Protein AF-A0A2P2LTP4-F1 (afdb_monomer)

Foldseek 3Di:
DAADLVPCLPRVLVVQVVLVVVAVEDWAKFKDAQCPDVVRMGIDIDGHHPDPHDDQLADPDWCCNDDPSVVVVVVDDQDGRVSSNCRRVDDPVSCVSRVSNVPDDDPDDPPDDD

pLDDT: mean 86.21, std 16.78, range [35.03, 98.06]

Organism: Rhizophora mucronata (NCBI:txid61149)

Nearest PDB structures (foldseek):
  1xj5-assembly1_D  TM=9.718E-01  e=8.231E-10  Arabidopsis thaliana
  1xj5-assembly1_C  TM=9.320E-01  e=4.901E-10  Arabidopsis thaliana
  6o65-assembly4_H  TM=9.288E-01  e=7.714E-10  Arabidopsis thaliana
  6o65-assembly2_C  TM=9.404E-01  e=1.911E-09  Arabidopsis thaliana
  6o64-assembly1_B  TM=8.920E-01  e=1.475E-09  Arabidopsis thaliana

Sequence (114 aa):
MAESMWLHTHLIQDMISVCREIFKGSVHYAWASVPTYPSGVIGFLLCSKEGSPVDFLNPVNPIEKLDGGAKHKRELRFYNSEIHSAAFALPTFLKREVAALRESSPPGNEICVS

Structure (mmCIF, N/CA/C/O backbone):
data_AF-A0A2P2LTP4-F1
#
_entry.id   AF-A0A2P2LTP4-F1
#
loop_
_atom_site.group_PDB
_atom_site.id
_atom_site.type_symbol
_atom_site.label_atom_id
_atom_site.label_alt_id
_atom_site.label_comp_id
_atom_site.label_asym_id
_atom_site.label_entity_id
_atom_site.label_seq_id
_atom_site.pdbx_PDB_ins_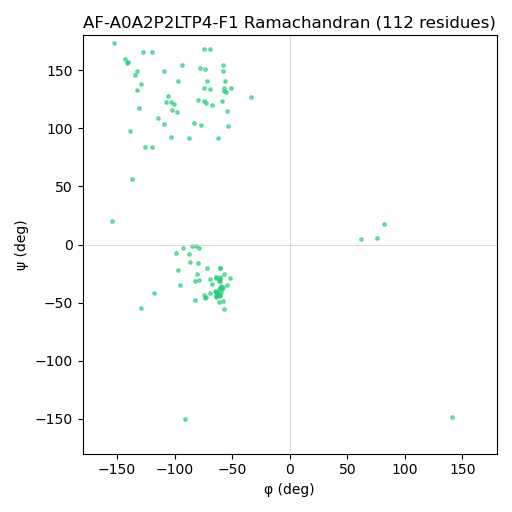code
_atom_site.Cartn_x
_atom_site.Cartn_y
_atom_site.Cartn_z
_atom_site.occupancy
_atom_site.B_iso_or_equiv
_atom_site.auth_seq_id
_atom_site.auth_comp_id
_atom_site.auth_asym_id
_atom_site.auth_atom_id
_atom_site.pdbx_PDB_model_num
ATOM 1 N N . MET A 1 1 ? -1.674 -9.543 1.601 1.00 66.12 1 MET A N 1
ATOM 2 C CA . MET A 1 1 ? -0.804 -9.338 0.422 1.00 66.12 1 MET A CA 1
ATOM 3 C C . MET A 1 1 ? -1.711 -8.996 -0.742 1.00 66.12 1 MET A C 1
ATOM 5 O O . MET A 1 1 ? -2.783 -9.584 -0.800 1.00 66.12 1 MET A O 1
ATOM 9 N N . ALA A 1 2 ? -1.347 -8.019 -1.567 1.00 85.94 2 ALA A N 1
ATOM 10 C CA . ALA A 1 2 ? -2.102 -7.628 -2.754 1.00 85.94 2 ALA A CA 1
ATOM 11 C C . ALA A 1 2 ? -1.183 -7.617 -3.982 1.00 85.94 2 ALA A C 1
ATOM 13 O O . ALA A 1 2 ? 0.041 -7.675 -3.854 1.00 85.94 2 ALA A O 1
ATOM 14 N N . GLU A 1 3 ? -1.787 -7.564 -5.162 1.00 92.50 3 GLU A N 1
ATOM 15 C CA . GLU A 1 3 ? -1.069 -7.642 -6.431 1.00 92.50 3 GLU A CA 1
ATOM 16 C C . GLU A 1 3 ? -0.315 -6.355 -6.778 1.00 92.50 3 GLU A C 1
ATOM 18 O O . GLU A 1 3 ? -0.502 -5.305 -6.163 1.00 92.50 3 GLU A O 1
ATOM 23 N N . SER A 1 4 ? 0.548 -6.432 -7.793 1.00 93.69 4 SER A N 1
ATOM 24 C CA . SER A 1 4 ? 1.197 -5.246 -8.347 1.00 93.69 4 SER A CA 1
ATOM 25 C C . SER A 1 4 ? 0.207 -4.352 -9.095 1.00 93.69 4 SER A C 1
ATOM 27 O O . SER A 1 4 ? -0.527 -4.796 -9.985 1.00 93.69 4 SER A O 1
ATOM 29 N N . MET A 1 5 ? 0.293 -3.051 -8.814 1.00 94.81 5 MET A N 1
ATOM 30 C CA . MET A 1 5 ? -0.459 -2.004 -9.508 1.00 94.81 5 MET A CA 1
ATOM 31 C C . MET A 1 5 ? -0.182 -1.915 -11.015 1.00 94.81 5 MET A C 1
ATOM 33 O O . MET A 1 5 ? -0.991 -1.340 -11.733 1.00 94.81 5 MET A O 1
ATOM 37 N N . TRP A 1 6 ? 0.943 -2.452 -11.497 1.00 95.12 6 TRP A N 1
ATOM 38 C CA . TRP A 1 6 ? 1.311 -2.412 -12.918 1.00 95.12 6 TRP A CA 1
ATOM 39 C C . TRP A 1 6 ? 0.726 -3.562 -13.737 1.00 95.12 6 TRP A C 1
ATOM 41 O O . TRP A 1 6 ? 0.770 -3.508 -14.963 1.00 95.12 6 TRP A O 1
ATOM 51 N N . LEU A 1 7 ? 0.227 -4.613 -13.082 1.00 92.81 7 LEU A N 1
ATOM 52 C CA . LEU A 1 7 ? -0.153 -5.860 -13.751 1.00 92.81 7 LEU A CA 1
ATOM 53 C C . LEU A 1 7 ? -1.645 -6.171 -13.612 1.00 92.81 7 LEU A C 1
ATOM 55 O O . LEU A 1 7 ? -2.276 -6.597 -14.579 1.00 92.81 7 LEU A O 1
ATOM 59 N N . HIS A 1 8 ? -2.224 -5.962 -12.425 1.00 89.94 8 HIS A N 1
ATOM 60 C CA . HIS A 1 8 ? -3.537 -6.523 -12.089 1.00 89.94 8 HIS A CA 1
ATOM 61 C C . HIS A 1 8 ? -4.455 -5.527 -11.358 1.00 89.94 8 HIS A C 1
ATOM 63 O O . HIS A 1 8 ? -4.955 -5.803 -10.269 1.00 89.94 8 HIS A O 1
ATOM 69 N N . THR A 1 9 ? -4.718 -4.361 -11.960 1.00 92.88 9 THR A N 1
ATOM 70 C CA . THR A 1 9 ? -5.573 -3.313 -11.358 1.00 92.88 9 THR A CA 1
ATOM 71 C C . THR A 1 9 ? -7.006 -3.776 -11.068 1.00 92.88 9 THR A C 1
ATOM 73 O O . THR A 1 9 ? -7.560 -3.414 -10.033 1.00 92.88 9 THR A O 1
ATOM 76 N N . HIS A 1 10 ? -7.584 -4.635 -11.914 1.00 92.62 10 HIS A N 1
ATOM 77 C CA . HIS A 1 10 ? -8.909 -5.231 -11.688 1.00 92.62 10 HIS A CA 1
ATOM 78 C C . HIS A 1 10 ? -8.949 -6.126 -10.437 1.00 92.62 10 HIS A C 1
ATOM 80 O O . HIS A 1 10 ? -9.855 -5.986 -9.623 1.00 92.62 10 HIS A O 1
ATOM 86 N N . LEU A 1 11 ? -7.927 -6.964 -10.213 1.00 93.69 11 LEU A N 1
ATOM 87 C CA . LEU A 1 11 ? -7.847 -7.781 -8.996 1.00 93.69 11 LEU A CA 1
ATOM 88 C C . LEU A 1 11 ? -7.720 -6.902 -7.750 1.00 93.69 11 LEU A C 1
ATOM 90 O O . LEU A 1 11 ? -8.375 -7.157 -6.745 1.00 93.69 11 LEU A O 1
ATOM 94 N N . ILE A 1 12 ? -6.921 -5.832 -7.817 1.00 94.06 12 ILE A N 1
ATOM 95 C CA . ILE A 1 12 ? -6.794 -4.872 -6.711 1.00 94.06 12 ILE A CA 1
ATOM 96 C C . ILE A 1 12 ? -8.153 -4.224 -6.396 1.00 94.06 12 ILE A C 1
ATOM 98 O O . ILE A 1 12 ? -8.518 -4.122 -5.225 1.00 94.06 12 ILE A O 1
ATOM 102 N N . GLN A 1 13 ? -8.919 -3.824 -7.415 1.00 94.19 13 GLN A N 1
ATOM 103 C CA . GLN A 1 13 ? -10.270 -3.278 -7.255 1.00 94.19 13 GLN A CA 1
ATOM 104 C C . GLN A 1 13 ? -11.206 -4.261 -6.540 1.00 94.19 13 GLN A C 1
ATOM 106 O O . GLN A 1 13 ? -11.874 -3.873 -5.574 1.00 94.19 13 GLN A O 1
ATOM 111 N N . ASP A 1 14 ? -11.234 -5.518 -6.977 1.00 94.31 14 ASP A N 1
ATOM 112 C CA . ASP A 1 14 ? -12.092 -6.550 -6.389 1.00 94.31 14 ASP A CA 1
ATOM 113 C C . ASP A 1 14 ? -11.698 -6.826 -4.935 1.00 94.31 14 ASP A C 1
ATOM 115 O O . ASP A 1 14 ? -12.545 -6.819 -4.041 1.00 94.31 14 ASP A O 1
ATOM 119 N N . MET A 1 15 ? -10.396 -6.966 -4.664 1.00 94.62 15 MET A N 1
ATOM 120 C CA . MET A 1 15 ? -9.890 -7.196 -3.311 1.00 94.62 15 MET A CA 1
ATOM 121 C C . MET A 1 15 ? -10.232 -6.044 -2.361 1.00 94.62 15 MET A C 1
ATOM 123 O O . MET A 1 15 ? -10.671 -6.296 -1.241 1.00 94.62 15 MET A O 1
ATOM 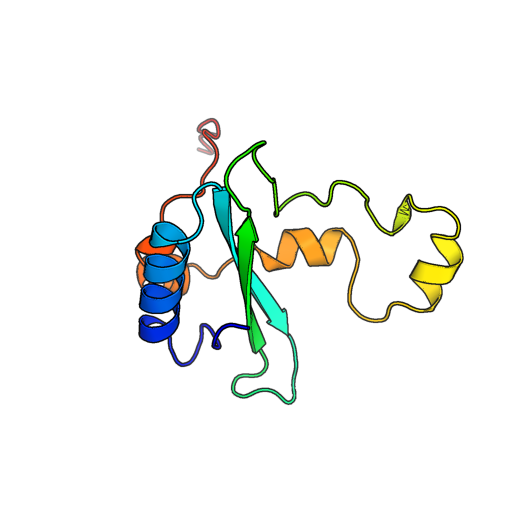127 N N . ILE A 1 16 ? -10.067 -4.782 -2.783 1.00 94.31 16 ILE A N 1
ATOM 128 C CA . ILE A 1 16 ? -10.440 -3.630 -1.945 1.00 94.31 16 ILE A CA 1
ATOM 129 C C . ILE A 1 16 ? -11.945 -3.633 -1.671 1.00 94.31 16 ILE A C 1
ATOM 131 O O . ILE A 1 16 ? -12.355 -3.361 -0.543 1.00 94.31 16 ILE A O 1
ATOM 135 N N . SER A 1 17 ? -12.759 -3.941 -2.683 1.00 94.06 17 SER A N 1
ATOM 136 C CA . SER A 1 17 ? -14.220 -3.965 -2.556 1.00 94.06 17 SER A CA 1
ATOM 137 C C . SER A 1 17 ? -14.657 -5.008 -1.522 1.00 94.06 17 SER A C 1
ATOM 139 O O . SER A 1 17 ? -15.340 -4.664 -0.559 1.00 94.06 17 SER A O 1
ATOM 141 N N . VAL A 1 18 ? -14.137 -6.236 -1.624 1.00 94.88 18 VAL A N 1
ATOM 142 C CA . VAL A 1 18 ? -14.378 -7.307 -0.641 1.00 94.88 18 VAL A CA 1
ATOM 143 C C . VAL A 1 18 ? -13.879 -6.914 0.753 1.00 94.88 18 VAL A C 1
ATOM 145 O O . VAL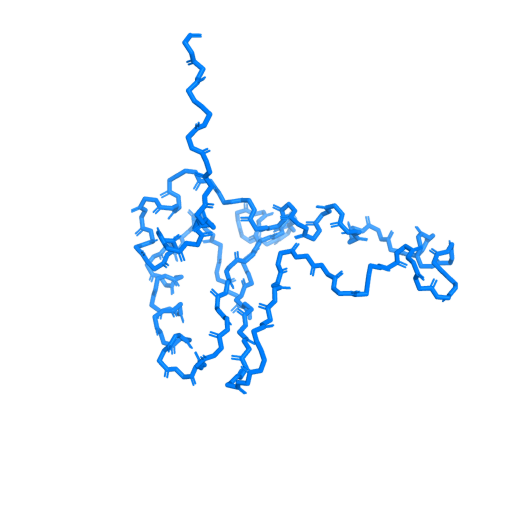 A 1 18 ? -14.573 -7.109 1.752 1.00 94.88 18 VAL A O 1
ATOM 148 N N . CYS A 1 19 ? -12.691 -6.312 0.857 1.00 94.69 19 CYS A N 1
ATOM 149 C CA . CYS A 1 19 ? -12.169 -5.851 2.141 1.00 94.69 19 CYS A CA 1
ATOM 150 C C . CYS A 1 19 ? -13.069 -4.790 2.788 1.00 94.69 19 CYS A C 1
ATOM 152 O O . CYS A 1 19 ? -13.254 -4.838 3.998 1.00 94.69 19 CYS A O 1
ATOM 154 N N . ARG A 1 20 ? -13.663 -3.872 2.021 1.00 93.44 20 ARG A N 1
ATOM 155 C CA . ARG A 1 20 ? -14.608 -2.868 2.548 1.00 93.44 20 ARG A CA 1
ATOM 156 C C . ARG A 1 20 ? -15.935 -3.466 3.000 1.00 93.44 20 ARG A C 1
ATOM 158 O O . ARG A 1 20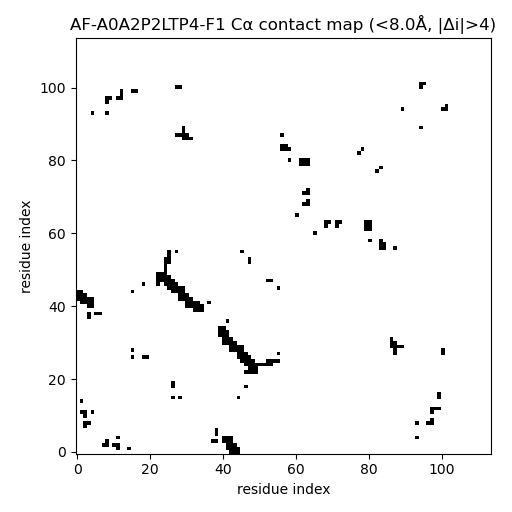 ? -16.566 -2.949 3.920 1.00 93.44 20 ARG A O 1
ATOM 165 N N . GLU A 1 21 ? -16.362 -4.563 2.386 1.00 94.62 21 GLU A N 1
ATOM 166 C CA . GLU A 1 21 ? -17.546 -5.289 2.840 1.00 94.62 21 GLU A CA 1
ATOM 167 C C . GLU A 1 21 ? -17.299 -5.973 4.188 1.00 94.62 21 GLU A C 1
ATOM 169 O O . GLU A 1 21 ? -18.155 -5.908 5.073 1.00 94.62 21 GLU A O 1
ATOM 174 N N . ILE A 1 22 ? -16.122 -6.574 4.376 1.00 95.69 22 ILE A N 1
ATOM 175 C CA . ILE A 1 22 ? -15.776 -7.346 5.578 1.00 95.69 22 ILE A CA 1
ATOM 176 C C . ILE A 1 22 ? -15.319 -6.441 6.730 1.00 95.69 22 ILE A C 1
ATOM 178 O O . ILE A 1 22 ? -15.764 -6.593 7.869 1.00 95.69 22 ILE A O 1
ATOM 182 N N . PHE A 1 23 ? -14.413 -5.506 6.455 1.00 94.62 23 PHE A N 1
ATOM 183 C CA . PHE A 1 23 ? -13.782 -4.650 7.452 1.00 94.62 23 PHE A CA 1
ATOM 184 C C . PHE A 1 23 ? -14.487 -3.299 7.505 1.00 94.62 23 PHE A C 1
ATOM 186 O O . PHE A 1 23 ? -14.431 -2.516 6.563 1.00 94.62 23 PHE A O 1
ATOM 193 N N . LYS A 1 24 ? -15.138 -3.021 8.638 1.00 92.94 24 LYS A N 1
ATOM 194 C CA . LYS A 1 24 ? -15.892 -1.776 8.859 1.00 92.94 24 LYS A CA 1
ATOM 195 C C . LYS A 1 24 ? -15.038 -0.604 9.349 1.00 92.94 24 LYS A C 1
ATOM 197 O O . LYS A 1 24 ? -15.567 0.475 9.582 1.00 92.94 24 LYS A O 1
ATOM 202 N N . GLY A 1 25 ? -13.739 -0.823 9.544 1.00 93.50 25 GLY A N 1
ATOM 203 C CA . GLY A 1 25 ? -12.780 0.231 9.848 1.00 93.50 25 GLY A CA 1
ATOM 204 C C . GLY A 1 25 ? -12.139 0.823 8.588 1.00 93.50 25 GLY A C 1
ATOM 205 O O . GLY A 1 25 ? -12.729 0.844 7.510 1.00 93.50 25 GLY A O 1
ATOM 206 N N . SER A 1 26 ? -10.901 1.296 8.717 1.00 93.56 26 SER A N 1
ATOM 207 C CA . SER A 1 26 ? -10.124 1.857 7.610 1.00 93.56 26 SER A CA 1
ATOM 208 C C . SER A 1 26 ? -9.669 0.762 6.646 1.00 93.56 26 SER A C 1
ATOM 210 O O . SER A 1 26 ? -9.215 -0.293 7.087 1.00 93.56 26 SER A O 1
ATOM 212 N N . VAL A 1 27 ? -9.699 1.034 5.338 1.00 94.81 27 VAL A N 1
ATOM 213 C CA . VAL A 1 27 ? -9.144 0.157 4.291 1.00 94.81 27 VAL A CA 1
ATOM 214 C C . VAL A 1 27 ? -8.261 0.984 3.362 1.00 94.81 27 VAL A C 1
ATOM 216 O O . VAL A 1 27 ? -8.752 1.903 2.710 1.00 94.81 27 VAL A O 1
ATOM 219 N N . HIS A 1 28 ? -6.970 0.663 3.302 1.00 95.31 28 HIS A N 1
ATOM 220 C CA . HIS A 1 28 ? -5.980 1.372 2.490 1.00 95.31 28 HIS A CA 1
ATOM 221 C C . HIS A 1 28 ? -5.114 0.405 1.688 1.00 95.31 28 HIS A C 1
ATOM 223 O O . HIS A 1 28 ? -4.828 -0.711 2.124 1.00 95.31 28 HIS A O 1
ATOM 229 N N . TYR A 1 29 ? -4.663 0.866 0.525 1.00 96.88 29 TYR A N 1
ATOM 230 C CA . TYR A 1 29 ? -3.671 0.178 -0.287 1.00 96.88 29 TYR A CA 1
ATOM 231 C C . TYR A 1 29 ? -2.328 0.907 -0.174 1.00 96.88 29 TYR A C 1
ATOM 233 O O . TYR A 1 29 ? -2.257 2.114 -0.405 1.00 96.88 29 TYR A O 1
ATOM 241 N N . ALA A 1 30 ? -1.280 0.164 0.163 1.00 97.69 30 ALA A N 1
ATOM 242 C CA . ALA A 1 30 ? 0.105 0.619 0.167 1.00 97.69 30 ALA A CA 1
ATOM 243 C C . ALA A 1 30 ? 0.934 -0.224 -0.805 1.00 97.69 30 ALA A C 1
ATOM 245 O O . ALA A 1 30 ? 0.506 -1.299 -1.223 1.00 97.69 30 ALA A O 1
ATOM 246 N N . TRP A 1 31 ? 2.136 0.221 -1.148 1.00 97.69 31 TRP A N 1
ATOM 247 C CA . TRP A 1 31 ? 3.040 -0.540 -2.006 1.00 97.69 31 TRP A CA 1
ATOM 248 C C . TRP A 1 31 ? 4.500 -0.383 -1.591 1.00 97.69 31 TRP A C 1
ATOM 250 O O . TRP A 1 31 ? 4.870 0.568 -0.908 1.00 97.69 31 TRP A O 1
ATOM 260 N N . ALA A 1 32 ? 5.341 -1.321 -2.018 1.00 97.56 32 ALA A N 1
ATOM 261 C CA . ALA A 1 32 ? 6.787 -1.226 -1.851 1.00 97.56 32 ALA A CA 1
ATOM 262 C C . ALA A 1 32 ? 7.532 -1.747 -3.081 1.00 97.56 32 ALA A C 1
ATOM 264 O O . ALA A 1 32 ? 7.023 -2.584 -3.831 1.00 97.56 32 ALA A O 1
ATOM 265 N N . SER A 1 33 ? 8.763 -1.265 -3.253 1.00 97.38 33 SER A N 1
ATOM 266 C CA . SER A 1 33 ? 9.704 -1.769 -4.253 1.00 97.38 33 SER A CA 1
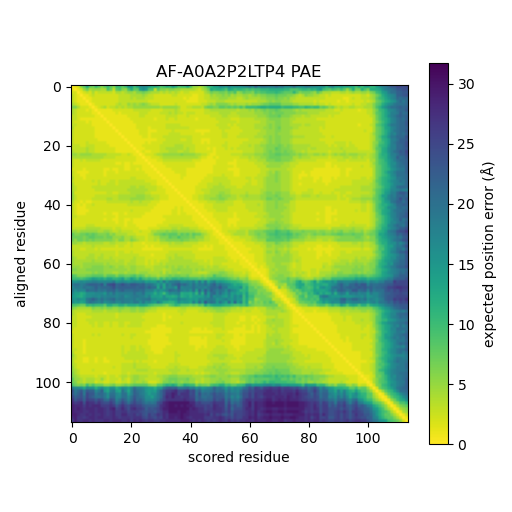ATOM 267 C C . SER A 1 33 ? 10.372 -3.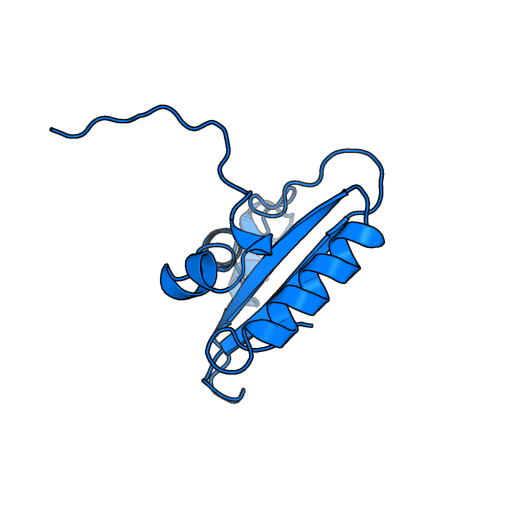048 -3.756 1.00 97.38 33 SER A C 1
ATOM 269 O O . SER A 1 33 ? 10.986 -3.067 -2.689 1.00 97.38 33 SER A O 1
ATOM 271 N N . VAL A 1 34 ? 10.256 -4.115 -4.541 1.00 96.88 34 VAL A N 1
ATOM 272 C CA . VAL A 1 34 ? 10.929 -5.395 -4.317 1.00 96.88 34 VAL A CA 1
ATOM 273 C C . VAL A 1 34 ? 11.403 -5.880 -5.689 1.00 96.88 34 VAL A C 1
ATOM 275 O O . VAL A 1 34 ? 10.605 -6.451 -6.432 1.00 96.88 34 VAL A O 1
ATOM 278 N N . PRO A 1 35 ? 12.681 -5.663 -6.059 1.00 97.00 35 PRO A N 1
ATOM 279 C CA . PRO A 1 35 ? 13.156 -5.879 -7.431 1.00 97.00 35 PRO A CA 1
ATOM 280 C C . PRO A 1 35 ? 12.939 -7.289 -7.992 1.00 97.00 35 PRO A C 1
ATOM 282 O O . PRO A 1 35 ? 12.861 -7.463 -9.203 1.00 97.00 35 PRO A O 1
ATOM 285 N N . THR A 1 36 ? 12.852 -8.301 -7.128 1.00 96.88 36 THR A N 1
ATOM 286 C CA . THR A 1 36 ? 12.652 -9.700 -7.526 1.00 96.88 36 THR A CA 1
ATOM 287 C C . THR A 1 36 ? 11.182 -10.098 -7.678 1.00 96.88 36 THR A C 1
ATOM 289 O O . THR A 1 36 ? 10.912 -11.197 -8.156 1.00 96.88 36 THR A O 1
ATOM 292 N N . TYR A 1 37 ? 10.228 -9.244 -7.289 1.00 95.00 37 TYR A N 1
ATOM 293 C CA . TYR A 1 37 ? 8.811 -9.471 -7.575 1.00 95.00 37 TYR A CA 1
ATOM 294 C C . TYR A 1 37 ? 8.491 -9.114 -9.033 1.00 95.00 37 TYR A C 1
ATOM 296 O O . TYR A 1 37 ? 9.137 -8.228 -9.604 1.00 95.00 37 TYR A O 1
ATOM 304 N N . PRO A 1 38 ? 7.478 -9.746 -9.656 1.00 93.62 38 PRO A N 1
ATOM 305 C CA . PRO A 1 38 ? 6.991 -9.328 -10.967 1.00 93.62 38 PRO A CA 1
ATOM 306 C C . PRO A 1 38 ? 6.701 -7.822 -10.986 1.00 93.62 38 PRO A C 1
ATOM 308 O O . PRO A 1 38 ? 6.112 -7.298 -10.046 1.00 93.62 38 PRO A O 1
ATOM 311 N N . SER A 1 39 ? 7.128 -7.115 -12.039 1.00 95.62 39 SER A N 1
ATOM 312 C CA . SER A 1 39 ? 7.100 -5.638 -12.171 1.00 95.62 39 SER A CA 1
ATOM 313 C C . SER A 1 39 ? 7.933 -4.829 -11.156 1.00 95.62 39 SER A C 1
ATOM 315 O O . SER A 1 39 ? 7.894 -3.601 -11.180 1.00 95.62 39 SER A O 1
ATOM 317 N N . GLY A 1 40 ? 8.704 -5.483 -10.282 1.00 96.50 40 GLY A N 1
ATOM 318 C CA . GLY A 1 40 ? 9.599 -4.837 -9.318 1.00 96.50 40 GLY A CA 1
ATOM 319 C C . GLY A 1 40 ? 8.906 -4.203 -8.107 1.00 96.50 40 GLY A C 1
ATOM 320 O O . GLY A 1 40 ? 9.570 -3.554 -7.298 1.00 96.50 40 GLY A O 1
ATOM 321 N N . VAL A 1 41 ? 7.588 -4.372 -7.960 1.00 96.62 41 VAL A N 1
ATOM 322 C CA . VAL A 1 41 ? 6.798 -3.819 -6.850 1.00 96.62 41 VAL A CA 1
ATOM 323 C C . VAL A 1 41 ? 5.743 -4.811 -6.372 1.00 96.62 41 VAL A C 1
ATOM 325 O O . VAL A 1 41 ? 5.301 -5.678 -7.124 1.00 96.62 41 VAL A O 1
ATOM 328 N N . ILE A 1 42 ? 5.301 -4.642 -5.129 1.00 96.31 42 ILE A N 1
ATOM 329 C CA . ILE A 1 42 ? 4.204 -5.410 -4.534 1.00 96.31 42 ILE A CA 1
ATOM 330 C C . ILE A 1 42 ? 3.240 -4.486 -3.781 1.00 96.31 42 ILE A C 1
ATOM 332 O O . ILE A 1 42 ? 3.663 -3.482 -3.202 1.00 96.31 42 ILE A O 1
ATOM 336 N N . GLY A 1 43 ? 1.951 -4.831 -3.800 1.00 96.31 43 GLY A N 1
ATOM 337 C CA . GLY A 1 43 ? 0.892 -4.160 -3.058 1.00 96.31 43 GLY A CA 1
ATOM 338 C C . GLY A 1 43 ? 0.586 -4.789 -1.696 1.00 96.31 43 GLY A C 1
ATOM 339 O O . GLY A 1 43 ? 0.738 -5.991 -1.461 1.00 96.31 43 GLY A O 1
ATOM 340 N N . PHE A 1 44 ? 0.050 -3.977 -0.794 1.00 96.94 44 PHE A N 1
ATOM 341 C CA . PHE A 1 44 ? -0.449 -4.388 0.512 1.00 96.94 44 PHE A CA 1
ATOM 342 C C . PHE A 1 44 ? -1.824 -3.778 0.751 1.00 96.94 44 PHE A C 1
ATOM 344 O O . PHE A 1 44 ? -2.012 -2.580 0.572 1.00 96.94 44 PHE A O 1
ATOM 351 N N . LEU A 1 45 ? -2.771 -4.595 1.211 1.00 95.94 45 LEU A N 1
ATOM 352 C CA . LEU A 1 45 ? -4.054 -4.121 1.721 1.00 95.94 45 LEU A CA 1
ATOM 353 C C . LEU A 1 45 ? -4.015 -4.107 3.242 1.00 95.94 45 LEU A C 1
ATOM 355 O O . LEU A 1 45 ? -3.791 -5.143 3.870 1.00 95.94 45 LEU A O 1
ATOM 359 N N . LEU A 1 46 ? -4.229 -2.927 3.810 1.00 96.62 46 LEU A N 1
ATOM 360 C CA . LEU A 1 46 ? -4.298 -2.687 5.241 1.00 96.62 46 LEU A CA 1
ATOM 361 C C . LEU A 1 46 ? -5.753 -2.426 5.607 1.00 96.62 46 LEU A C 1
ATOM 363 O O . LEU A 1 46 ? -6.375 -1.519 5.060 1.00 96.62 46 LEU A O 1
ATOM 367 N N . CYS A 1 47 ? -6.287 -3.237 6.517 1.00 96.00 47 CYS A N 1
ATOM 368 C CA . CYS A 1 47 ? -7.674 -3.159 6.961 1.00 96.00 47 CYS A CA 1
ATOM 369 C C . CYS A 1 47 ? -7.726 -3.130 8.489 1.00 96.00 47 CYS A C 1
ATOM 371 O O . CYS A 1 47 ? -7.007 -3.893 9.138 1.00 96.00 47 CYS A O 1
ATOM 373 N N . SER A 1 48 ? -8.585 -2.296 9.073 1.00 96.12 48 SER A N 1
ATOM 374 C CA . SER A 1 48 ? -8.886 -2.340 10.506 1.00 96.12 48 SER A CA 1
ATOM 375 C C . SER A 1 48 ? -10.296 -2.867 10.756 1.00 96.12 48 SER A C 1
ATOM 377 O O . SER A 1 48 ? -11.210 -2.695 9.949 1.00 96.12 48 SER A O 1
ATOM 379 N N . LYS A 1 49 ? -10.481 -3.533 11.897 1.00 95.00 49 LYS A N 1
ATOM 380 C CA . LYS A 1 49 ? -11.815 -3.922 12.367 1.00 95.00 49 LYS A CA 1
ATOM 381 C C . LYS A 1 49 ? -12.614 -2.682 12.779 1.00 95.00 49 LYS A C 1
ATOM 383 O O . LYS A 1 49 ? -12.060 -1.590 12.904 1.00 95.00 49 LYS A O 1
ATOM 388 N N . GLU A 1 50 ? -13.910 -2.884 12.988 1.00 94.56 50 GLU A N 1
ATOM 389 C CA . GLU A 1 50 ? -14.789 -1.878 13.578 1.00 94.56 50 GLU A CA 1
ATOM 390 C C . GLU A 1 50 ? -14.262 -1.413 14.943 1.00 94.56 50 GLU A C 1
ATOM 392 O O . GLU A 1 50 ? -13.752 -2.218 15.727 1.00 94.56 50 GLU A O 1
ATOM 397 N N . GLY A 1 51 ? -14.376 -0.113 15.209 1.00 93.31 51 GLY A N 1
ATOM 398 C CA . GLY A 1 51 ? -13.893 0.516 16.432 1.00 93.31 51 GLY A CA 1
ATOM 399 C C . GLY A 1 51 ? -13.283 1.884 16.153 1.00 93.31 51 GLY A C 1
ATOM 400 O O . GLY A 1 51 ? -13.697 2.586 15.230 1.00 93.31 51 GLY A O 1
ATOM 401 N N . SER A 1 52 ? -12.290 2.260 16.960 1.00 91.38 52 SER A N 1
ATOM 402 C CA . SER A 1 52 ? -11.566 3.519 16.783 1.00 91.38 52 SER A CA 1
ATOM 403 C C . SER A 1 52 ? -10.951 3.607 15.379 1.00 91.38 52 SER A C 1
ATOM 405 O O . SER A 1 52 ? -10.321 2.636 14.943 1.00 91.38 52 SER A O 1
ATOM 407 N N . PRO A 1 53 ? -11.083 4.753 14.682 1.00 89.38 53 PRO A N 1
ATOM 408 C CA . PRO A 1 53 ? -10.464 4.946 13.377 1.00 89.38 53 PRO A CA 1
ATOM 409 C C . PRO A 1 53 ? -8.958 4.688 13.439 1.00 89.38 53 PRO A C 1
ATOM 411 O O . PRO A 1 53 ? -8.266 5.214 14.312 1.00 89.38 53 PRO A O 1
ATOM 414 N N . VAL A 1 54 ? -8.452 3.880 12.507 1.00 95.12 54 VAL A N 1
ATOM 415 C CA . VAL A 1 54 ? -7.016 3.623 12.372 1.00 95.12 54 VAL A CA 1
ATOM 416 C C . VAL A 1 54 ? -6.488 4.445 11.209 1.00 95.12 54 VAL A C 1
ATOM 418 O O . VAL A 1 54 ? -6.877 4.228 10.061 1.00 95.12 54 VAL A O 1
ATOM 421 N N . ASP A 1 55 ? -5.599 5.385 11.506 1.00 95.38 55 ASP A N 1
ATOM 422 C CA . ASP A 1 55 ? -4.839 6.101 10.489 1.00 95.38 55 ASP A CA 1
ATOM 423 C C . ASP A 1 55 ? -3.625 5.258 10.087 1.00 95.38 55 ASP A C 1
ATOM 425 O O . ASP A 1 55 ? -2.651 5.137 10.829 1.00 95.38 55 ASP A O 1
ATOM 429 N N . PHE A 1 56 ? -3.704 4.630 8.914 1.00 96.06 56 PHE A N 1
ATOM 430 C CA . PHE A 1 56 ? -2.595 3.844 8.387 1.00 96.06 56 PHE A CA 1
ATOM 431 C C . PHE A 1 56 ? -1.508 4.697 7.737 1.00 96.06 56 PHE A C 1
ATOM 433 O O . PHE A 1 56 ? -0.421 4.171 7.546 1.00 96.06 56 PHE A O 1
ATOM 440 N N . LEU A 1 57 ? -1.745 5.970 7.405 1.00 95.12 57 LEU A N 1
ATOM 441 C CA . LEU A 1 57 ? -0.751 6.821 6.738 1.00 95.12 57 LEU A CA 1
ATOM 442 C C . LEU A 1 57 ? 0.294 7.345 7.729 1.00 95.12 57 LEU A C 1
ATOM 444 O O . LEU A 1 57 ? 1.452 7.557 7.356 1.00 95.12 57 LEU A O 1
ATOM 448 N N . ASN A 1 58 ? -0.115 7.527 8.987 1.00 94.75 58 ASN A N 1
ATOM 449 C CA . ASN A 1 58 ? 0.723 8.046 10.060 1.00 94.75 58 ASN A CA 1
ATOM 450 C C . ASN A 1 58 ? 0.950 6.963 11.129 1.00 94.75 58 ASN A C 1
ATOM 452 O O . ASN A 1 58 ? 0.027 6.630 11.876 1.00 94.75 58 ASN A O 1
ATOM 456 N N . PRO A 1 59 ? 2.165 6.392 11.243 1.00 92.94 59 PRO A N 1
ATOM 457 C CA . PRO A 1 59 ? 2.421 5.326 12.201 1.00 92.94 59 PRO A CA 1
ATOM 458 C C . PRO A 1 59 ? 2.329 5.873 13.632 1.00 92.94 59 PRO A C 1
ATOM 460 O O . PRO A 1 59 ? 3.099 6.751 14.018 1.00 92.94 59 PRO A O 1
ATOM 463 N N . VAL A 1 60 ? 1.412 5.324 14.438 1.00 92.62 60 VAL A N 1
ATOM 464 C CA . VAL A 1 60 ? 1.164 5.762 15.831 1.00 92.62 60 VAL A CA 1
ATOM 465 C C . VAL A 1 60 ? 2.424 5.673 16.697 1.00 92.62 60 VAL A C 1
ATOM 467 O O . VAL A 1 60 ? 2.671 6.548 17.523 1.00 92.62 60 VAL A O 1
ATOM 470 N N . ASN A 1 61 ? 3.248 4.650 16.460 1.00 91.19 61 ASN A N 1
ATOM 471 C CA . ASN A 1 61 ? 4.534 4.449 17.121 1.00 91.19 61 ASN A CA 1
ATOM 472 C C . ASN A 1 61 ? 5.665 4.453 16.076 1.00 91.19 61 ASN A C 1
ATOM 474 O O . ASN A 1 61 ? 6.069 3.382 15.616 1.00 91.19 61 ASN A O 1
ATOM 478 N N . PRO A 1 62 ? 6.173 5.635 15.675 1.00 90.25 62 PRO A N 1
ATOM 479 C CA . PRO A 1 62 ? 7.293 5.751 14.745 1.00 90.25 62 PRO A CA 1
ATOM 480 C C . PRO A 1 62 ? 8.515 4.998 15.268 1.00 90.25 62 PRO A C 1
ATOM 482 O O . PRO A 1 62 ? 8.910 5.177 16.423 1.00 90.25 62 PRO A O 1
ATOM 485 N N . ILE A 1 63 ? 9.144 4.185 14.419 1.00 87.00 63 ILE A N 1
ATOM 486 C CA . ILE A 1 63 ? 10.260 3.312 14.816 1.00 87.00 63 ILE A CA 1
ATOM 487 C C . ILE A 1 63 ? 11.459 4.097 15.365 1.00 87.00 63 ILE A C 1
ATOM 489 O O . ILE A 1 63 ? 12.198 3.621 16.223 1.00 87.00 63 ILE A O 1
ATOM 493 N N . GLU A 1 64 ? 11.623 5.341 14.922 1.00 85.25 64 GLU A N 1
ATOM 494 C CA . GLU A 1 64 ? 12.673 6.253 15.361 1.00 85.25 64 GLU A CA 1
ATOM 495 C C . GLU A 1 64 ? 12.458 6.776 16.787 1.00 85.25 64 GLU A C 1
ATOM 497 O O . GLU A 1 64 ? 13.419 7.244 17.397 1.00 85.25 64 GLU A O 1
ATOM 502 N N . LYS A 1 65 ? 11.223 6.709 17.304 1.00 85.62 65 LYS A N 1
ATOM 503 C CA . LYS A 1 65 ? 10.840 7.162 18.650 1.00 85.62 65 LYS A CA 1
ATOM 504 C C . LYS A 1 65 ? 10.761 6.026 19.674 1.00 85.62 65 LYS A C 1
ATOM 506 O O . LYS A 1 65 ? 10.556 6.303 20.850 1.00 85.62 65 LYS A O 1
ATOM 511 N N . LEU A 1 66 ? 10.894 4.770 19.246 1.00 80.94 66 LEU A N 1
ATOM 512 C CA . LEU A 1 66 ? 10.868 3.616 20.144 1.00 80.94 66 LEU A CA 1
ATOM 513 C C . LEU A 1 66 ? 12.169 3.505 20.951 1.00 80.94 66 LEU A C 1
ATOM 515 O O . LEU A 1 66 ? 13.243 3.888 20.477 1.00 80.94 66 LEU A O 1
ATOM 519 N N . ASP A 1 67 ? 12.087 2.942 22.159 1.00 70.81 67 ASP A N 1
ATOM 520 C CA . ASP A 1 67 ? 13.265 2.665 22.983 1.00 70.81 67 ASP A CA 1
ATOM 521 C C . ASP A 1 67 ? 14.229 1.737 22.231 1.00 70.81 67 ASP A C 1
ATOM 523 O O . ASP A 1 67 ? 13.874 0.661 21.749 1.00 70.81 67 ASP A O 1
ATOM 527 N N . GLY A 1 68 ? 15.473 2.190 22.063 1.00 70.44 68 GLY A N 1
ATOM 528 C CA . GLY A 1 68 ? 16.439 1.528 21.186 1.00 70.44 68 GLY A CA 1
ATOM 529 C C . GLY A 1 68 ? 16.294 1.883 19.702 1.00 70.44 68 GLY A C 1
ATOM 530 O O . GLY A 1 68 ? 16.850 1.177 18.862 1.00 70.44 68 GLY A O 1
ATOM 531 N N . GLY A 1 69 ? 15.611 2.972 19.340 1.00 64.38 69 GLY A N 1
ATOM 532 C CA . GLY A 1 69 ? 15.459 3.446 17.957 1.00 64.38 69 GLY A CA 1
ATOM 533 C C . GLY A 1 69 ? 16.788 3.597 17.201 1.00 64.38 69 GLY A C 1
ATOM 534 O O . GLY A 1 69 ? 16.847 3.365 15.999 1.00 64.38 69 GLY A O 1
ATOM 535 N N . ALA A 1 70 ? 17.897 3.869 17.901 1.00 63.06 70 ALA A N 1
ATOM 536 C CA . ALA A 1 70 ? 19.240 3.866 17.313 1.00 63.06 70 ALA A CA 1
ATOM 537 C C . ALA A 1 70 ? 19.726 2.467 16.873 1.00 63.06 70 ALA A C 1
ATOM 539 O O . ALA A 1 70 ? 20.439 2.361 15.877 1.00 63.06 70 ALA A O 1
ATOM 540 N N . LYS A 1 71 ? 19.344 1.396 17.586 1.00 67.38 71 LYS A N 1
ATOM 541 C CA . LYS A 1 71 ? 19.610 0.005 17.175 1.00 67.38 71 LYS A CA 1
ATOM 542 C C . LYS A 1 71 ? 18.709 -0.394 16.008 1.00 67.38 71 LYS A C 1
ATOM 544 O O . LYS A 1 71 ? 19.218 -0.865 14.999 1.00 67.38 71 LYS A O 1
ATOM 549 N N . HIS A 1 72 ? 17.415 -0.078 16.084 1.00 65.00 72 HIS A N 1
ATOM 550 C CA . HIS A 1 72 ? 16.469 -0.341 14.994 1.00 65.00 72 HIS A CA 1
ATOM 551 C C . HIS A 1 72 ? 16.866 0.378 13.698 1.00 65.00 72 HIS A C 1
ATOM 553 O O . HIS A 1 72 ? 16.846 -0.233 12.636 1.00 65.00 72 HIS A O 1
ATOM 559 N N . LYS A 1 73 ? 17.336 1.632 13.775 1.00 65.50 73 LYS A N 1
ATOM 560 C CA . LYS A 1 73 ? 17.896 2.360 12.621 1.00 65.50 73 LYS A CA 1
ATOM 561 C C . LYS A 1 73 ? 19.119 1.679 12.000 1.00 65.50 73 LYS A C 1
ATOM 563 O O . LYS A 1 73 ? 19.346 1.840 10.809 1.00 65.50 73 LYS A O 1
ATOM 568 N N . ARG A 1 74 ? 19.932 0.965 12.788 1.00 66.06 74 ARG A N 1
ATOM 569 C CA . ARG A 1 74 ? 21.117 0.246 12.286 1.00 66.06 74 ARG A CA 1
ATOM 570 C C . ARG A 1 74 ? 20.769 -1.103 11.656 1.00 66.06 74 ARG A C 1
ATOM 572 O O . ARG A 1 74 ? 21.527 -1.578 10.817 1.00 66.06 74 ARG A O 1
ATOM 579 N N . GLU A 1 75 ? 19.659 -1.716 12.056 1.00 85.75 75 GLU A N 1
ATOM 580 C CA . GLU A 1 75 ? 19.246 -3.043 11.584 1.00 85.75 75 GLU A CA 1
ATOM 581 C C . GLU A 1 75 ? 18.253 -2.977 10.414 1.00 85.75 75 GLU A C 1
ATOM 583 O O . GLU A 1 75 ? 18.311 -3.806 9.501 1.00 85.75 75 GLU A O 1
ATOM 588 N N . LEU A 1 76 ? 17.368 -1.977 10.398 1.00 89.69 76 LEU A N 1
ATOM 589 C CA . LEU A 1 76 ? 16.387 -1.789 9.334 1.00 89.69 76 LEU A CA 1
ATOM 590 C C . LEU A 1 76 ? 17.048 -1.247 8.067 1.00 89.69 76 LEU A C 1
ATOM 592 O O . LEU A 1 76 ? 17.675 -0.192 8.063 1.00 89.69 76 LEU A O 1
ATOM 596 N N . ARG A 1 77 ? 16.871 -1.981 6.965 1.00 91.19 77 ARG A N 1
ATOM 597 C CA . ARG A 1 77 ? 17.475 -1.656 5.662 1.00 91.19 77 ARG A CA 1
ATOM 598 C C . ARG A 1 77 ? 16.550 -0.899 4.711 1.00 91.19 77 ARG A C 1
ATOM 600 O O . ARG A 1 77 ? 17.038 -0.283 3.774 1.00 91.19 77 ARG A O 1
ATOM 607 N N . PHE A 1 78 ? 15.237 -0.997 4.913 1.00 93.81 78 PHE A N 1
ATOM 608 C CA . PHE A 1 78 ? 14.233 -0.456 3.990 1.00 93.81 78 PHE A CA 1
ATOM 609 C C . PHE A 1 78 ? 13.196 0.407 4.708 1.00 93.81 78 PHE A C 1
ATOM 611 O O . PHE A 1 78 ? 12.997 1.560 4.347 1.00 93.81 78 PHE A O 1
ATOM 618 N N . TYR A 1 79 ? 12.545 -0.138 5.736 1.00 94.19 79 TYR A N 1
ATOM 619 C CA . TYR A 1 79 ? 11.470 0.559 6.434 1.00 94.19 79 TYR A CA 1
ATOM 620 C C . TYR A 1 79 ? 11.996 1.679 7.342 1.00 94.19 79 TYR A C 1
ATOM 622 O O . TYR A 1 79 ? 12.918 1.474 8.132 1.00 94.19 79 TYR A O 1
ATOM 630 N N . ASN A 1 80 ? 11.341 2.831 7.267 1.00 92.81 80 ASN A N 1
ATOM 631 C CA . ASN A 1 80 ? 11.400 3.943 8.211 1.00 92.81 80 ASN A CA 1
ATOM 632 C C . ASN A 1 80 ? 10.060 4.704 8.125 1.00 92.81 80 ASN A C 1
ATOM 634 O O . ASN A 1 80 ? 9.230 4.392 7.266 1.00 92.81 80 ASN A O 1
ATOM 638 N N . SER A 1 81 ? 9.828 5.683 8.999 1.00 94.00 81 SER A N 1
ATOM 639 C CA . SER A 1 81 ? 8.535 6.388 9.032 1.00 94.00 81 SER A CA 1
ATOM 640 C C . SER A 1 81 ? 8.224 7.184 7.755 1.00 94.00 81 SER A C 1
ATOM 642 O O . SER A 1 81 ? 7.058 7.323 7.400 1.00 94.00 81 SER A O 1
ATOM 644 N N . GLU A 1 82 ? 9.235 7.657 7.022 1.00 94.56 82 GLU A N 1
ATOM 645 C CA . GLU A 1 82 ? 9.029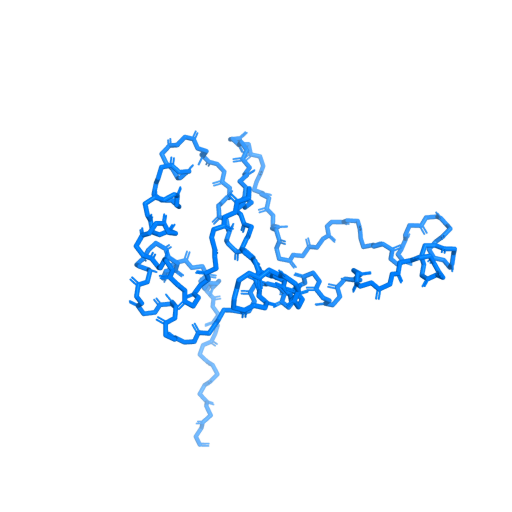 8.360 5.747 1.00 94.56 82 GLU A CA 1
ATOM 646 C C . GLU A 1 82 ? 8.607 7.390 4.637 1.00 94.56 82 GLU A C 1
ATOM 648 O O . GLU A 1 82 ? 7.643 7.647 3.915 1.00 94.56 82 GLU A O 1
ATOM 653 N N . ILE A 1 83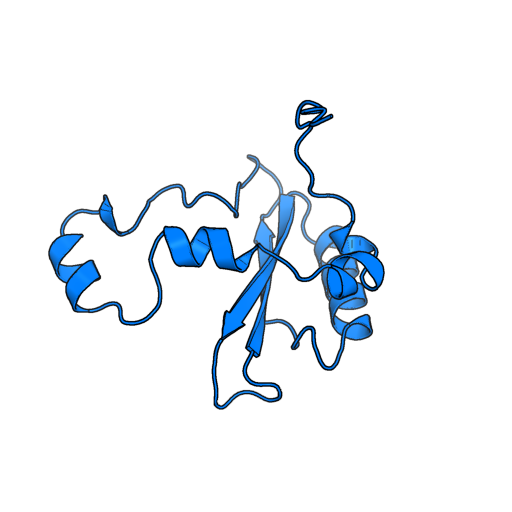 ? 9.282 6.240 4.538 1.00 97.06 83 ILE A N 1
ATOM 654 C CA . ILE A 1 83 ? 8.935 5.158 3.608 1.00 97.06 83 ILE A CA 1
ATOM 655 C C . ILE A 1 83 ? 7.530 4.628 3.895 1.00 97.06 83 ILE A C 1
ATOM 657 O O . ILE A 1 83 ? 6.794 4.333 2.956 1.00 97.06 83 ILE A O 1
ATOM 661 N N . HIS A 1 84 ? 7.131 4.552 5.168 1.00 97.19 84 HIS A N 1
ATOM 662 C CA . HIS A 1 84 ? 5.773 4.178 5.562 1.00 97.19 84 HIS A CA 1
ATOM 663 C C . HIS A 1 84 ? 4.727 5.106 4.944 1.00 97.19 84 HIS A C 1
ATOM 665 O O . HIS A 1 84 ? 3.843 4.632 4.238 1.00 97.19 84 HIS A O 1
ATOM 671 N N . SER A 1 85 ? 4.835 6.421 5.153 1.00 96.19 85 SER A N 1
ATOM 672 C CA . SER A 1 85 ? 3.880 7.378 4.580 1.00 96.19 85 SER A CA 1
ATOM 673 C C . SER A 1 85 ? 3.940 7.394 3.048 1.00 96.19 85 SER A C 1
ATOM 675 O O . SER A 1 85 ? 2.902 7.417 2.384 1.00 96.19 85 SER A O 1
ATOM 677 N N . ALA A 1 86 ? 5.143 7.315 2.469 1.00 97.44 86 ALA A N 1
ATOM 678 C CA . ALA A 1 86 ? 5.341 7.295 1.021 1.00 97.44 86 ALA A CA 1
ATOM 679 C C . ALA A 1 86 ? 4.738 6.053 0.344 1.00 97.44 86 ALA A C 1
ATOM 681 O O . ALA A 1 86 ? 4.301 6.139 -0.803 1.00 97.44 86 ALA A O 1
ATOM 682 N N . ALA A 1 87 ? 4.641 4.920 1.044 1.00 98.06 87 ALA A N 1
ATOM 683 C CA . ALA A 1 87 ? 4.027 3.700 0.521 1.00 98.06 87 ALA A CA 1
ATOM 684 C C . ALA A 1 87 ? 2.542 3.878 0.148 1.00 98.06 87 ALA A C 1
ATOM 686 O O . ALA A 1 87 ? 2.016 3.100 -0.645 1.00 98.06 87 ALA A O 1
ATOM 687 N N . PHE A 1 88 ? 1.864 4.902 0.676 1.00 97.25 88 PHE A N 1
ATOM 688 C CA . PHE A 1 88 ? 0.478 5.246 0.331 1.00 97.25 88 PHE A CA 1
ATOM 689 C C . PHE A 1 88 ? 0.377 6.285 -0.798 1.00 97.25 88 PHE A C 1
ATOM 691 O O . PHE A 1 88 ? -0.722 6.613 -1.250 1.00 97.25 88 PHE A O 1
ATOM 698 N N . ALA A 1 89 ? 1.502 6.808 -1.294 1.00 96.31 89 ALA A N 1
ATOM 699 C CA . ALA A 1 89 ? 1.520 7.683 -2.458 1.00 96.31 89 ALA A CA 1
ATOM 700 C C . ALA A 1 89 ? 1.347 6.844 -3.734 1.00 96.31 89 ALA A C 1
ATOM 702 O O . ALA A 1 89 ? 2.265 6.161 -4.191 1.00 96.31 89 ALA A O 1
ATOM 703 N N . LEU A 1 90 ? 0.137 6.875 -4.297 1.00 95.81 90 LEU A N 1
ATOM 704 C CA . LEU A 1 90 ? -0.230 6.058 -5.454 1.00 95.81 90 LEU A CA 1
ATOM 705 C C . LEU A 1 90 ? -0.104 6.830 -6.777 1.00 95.81 90 LEU A C 1
ATOM 707 O O . LEU A 1 90 ? -0.519 7.996 -6.828 1.00 95.81 90 LEU A O 1
ATOM 711 N N . PRO A 1 91 ? 0.380 6.192 -7.861 1.00 95.38 91 PRO A N 1
ATOM 712 C CA . PRO A 1 91 ? 0.410 6.797 -9.189 1.00 95.38 91 PRO A CA 1
ATOM 713 C C . PRO A 1 91 ? -0.973 7.235 -9.680 1.00 95.38 91 PRO A C 1
ATOM 715 O O . PRO A 1 91 ? -1.992 6.602 -9.393 1.00 95.38 91 PRO A O 1
ATOM 718 N N . THR A 1 92 ? -1.006 8.286 -10.500 1.00 95.25 92 THR A N 1
ATOM 719 C CA . THR A 1 92 ? -2.254 8.868 -11.022 1.00 95.25 92 THR A CA 1
ATOM 720 C C . THR A 1 92 ? -3.097 7.866 -11.812 1.00 95.25 92 THR A C 1
ATOM 722 O O . THR A 1 92 ? -4.320 7.869 -11.685 1.00 95.25 92 THR A O 1
ATOM 725 N N . PHE A 1 93 ? -2.470 6.987 -12.604 1.00 95.12 93 PHE A N 1
ATOM 726 C CA . PHE A 1 93 ? -3.208 5.993 -13.390 1.00 95.12 93 PHE A CA 1
ATOM 727 C C . PHE A 1 93 ? -3.959 5.005 -12.487 1.00 95.12 93 PHE A C 1
ATOM 729 O O . PHE A 1 93 ? -5.125 4.720 -12.742 1.00 95.12 93 PHE A O 1
ATOM 736 N N . LEU A 1 94 ? -3.334 4.565 -11.387 1.00 95.12 94 LEU A N 1
ATOM 737 C CA . LEU A 1 94 ? -3.932 3.609 -10.460 1.00 95.12 94 LEU A CA 1
ATOM 738 C C . LEU A 1 94 ? -5.178 4.201 -9.798 1.00 95.12 94 LEU A C 1
ATOM 740 O O . LEU A 1 94 ? -6.216 3.550 -9.746 1.00 95.12 94 LEU A O 1
ATOM 744 N N . LYS A 1 95 ? -5.102 5.465 -9.361 1.00 92.81 95 LYS A N 1
ATOM 745 C CA . LYS A 1 95 ? -6.253 6.189 -8.796 1.00 92.81 95 LYS A CA 1
ATOM 746 C C . LYS A 1 95 ? -7.402 6.336 -9.799 1.00 92.81 95 LYS A C 1
ATOM 748 O O . LYS A 1 95 ? -8.558 6.375 -9.400 1.00 92.81 95 LYS A O 1
ATOM 753 N N . ARG A 1 96 ? -7.103 6.438 -11.098 1.00 91.69 96 ARG A N 1
ATOM 754 C CA . ARG A 1 96 ? -8.120 6.516 -12.156 1.00 91.69 96 ARG A CA 1
ATOM 755 C C . ARG A 1 96 ? -8.777 5.160 -12.418 1.00 91.69 96 ARG A C 1
ATOM 757 O O . ARG A 1 96 ? -9.989 5.113 -12.602 1.00 91.69 96 ARG A O 1
ATOM 764 N N . GLU A 1 97 ? -7.982 4.096 -12.467 1.00 92.19 97 GLU A N 1
ATOM 765 C CA . GLU A 1 97 ? -8.425 2.753 -12.864 1.00 92.19 97 GLU A CA 1
ATOM 766 C C . GLU A 1 97 ? -9.086 1.971 -11.729 1.00 92.19 97 GLU A C 1
ATOM 768 O O . GLU A 1 97 ? -10.006 1.196 -11.972 1.00 92.19 97 GLU A O 1
ATOM 773 N N . VAL A 1 98 ? -8.669 2.204 -10.486 1.00 93.00 98 VAL A N 1
ATOM 774 C CA . VAL A 1 98 ? -9.223 1.538 -9.306 1.00 93.00 98 VAL A CA 1
ATOM 775 C C . VAL A 1 98 ? -10.154 2.509 -8.594 1.00 93.00 98 VAL A C 1
ATOM 777 O O . VAL A 1 98 ? -9.740 3.307 -7.751 1.00 93.00 98 VAL A O 1
ATOM 780 N N . ALA A 1 99 ? -11.437 2.444 -8.948 1.00 89.00 99 ALA A N 1
ATOM 781 C CA . ALA A 1 99 ? -12.479 3.303 -8.399 1.00 89.00 99 ALA A CA 1
ATOM 782 C C . ALA A 1 99 ? -12.544 3.267 -6.867 1.00 89.00 99 ALA A C 1
ATOM 784 O O . ALA A 1 99 ? -12.772 4.299 -6.240 1.00 89.00 99 ALA A O 1
ATOM 785 N N . ALA A 1 100 ? -12.270 2.1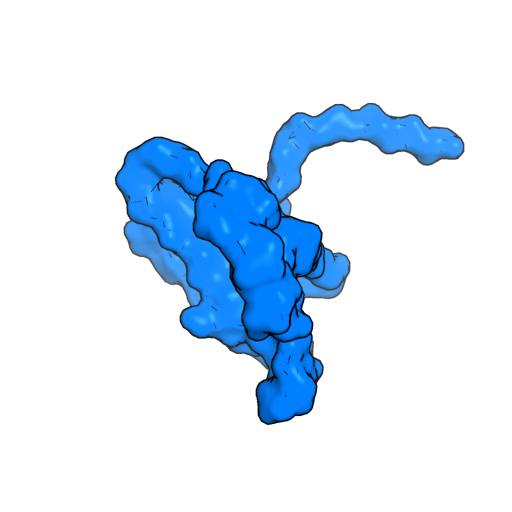13 -6.255 1.00 86.75 100 ALA A N 1
ATOM 786 C CA . ALA A 1 100 ? -12.246 1.994 -4.806 1.00 86.75 100 ALA A CA 1
ATOM 787 C C . ALA A 1 100 ? -11.190 2.913 -4.161 1.00 86.75 100 ALA A C 1
ATOM 789 O O . ALA A 1 100 ? -11.409 3.417 -3.067 1.00 86.75 100 ALA A O 1
ATOM 790 N N . LEU A 1 101 ? -10.086 3.229 -4.837 1.00 86.62 101 LEU A N 1
ATOM 791 C CA . LEU A 1 101 ? -9.047 4.118 -4.302 1.00 86.62 101 LEU A CA 1
ATOM 792 C C . LEU A 1 101 ? -9.366 5.613 -4.457 1.00 86.62 101 LEU A C 1
ATOM 794 O O . LEU A 1 101 ? -8.572 6.448 -4.028 1.00 86.62 101 LEU A O 1
ATOM 798 N N . ARG A 1 102 ? -10.507 5.976 -5.059 1.00 74.50 102 ARG A N 1
ATOM 799 C CA . ARG A 1 102 ? -10.866 7.375 -5.359 1.00 74.50 102 ARG A CA 1
ATOM 800 C C . ARG A 1 102 ? -11.397 8.162 -4.159 1.00 74.50 102 ARG A C 1
ATOM 802 O O . ARG A 1 102 ? -11.596 9.365 -4.280 1.00 74.50 102 ARG A O 1
ATOM 809 N N . GLU A 1 103 ? -11.546 7.531 -3.000 1.00 62.31 103 GLU A N 1
ATOM 810 C CA . GLU A 1 103 ? -12.016 8.170 -1.770 1.00 62.31 103 GLU A CA 1
ATOM 811 C C . GLU A 1 103 ? -11.025 7.927 -0.628 1.00 62.31 103 GLU A C 1
ATOM 813 O O . GLU A 1 103 ? -11.151 6.986 0.151 1.00 62.31 103 GLU A O 1
ATOM 818 N N . SER A 1 104 ? -9.994 8.766 -0.558 1.00 51.62 104 SER A N 1
ATOM 819 C CA . SER A 1 104 ? -9.152 8.908 0.638 1.00 51.62 104 SER A CA 1
ATOM 820 C C . SER A 1 104 ? -8.493 10.289 0.726 1.00 51.62 104 SER A C 1
ATOM 822 O O . SER A 1 104 ? -7.466 10.444 1.387 1.00 51.62 104 SER A O 1
ATOM 824 N N . SER A 1 105 ? -9.026 11.298 0.029 1.00 37.81 105 SER A N 1
ATOM 825 C CA . SER A 1 105 ? -8.594 12.674 0.270 1.00 37.81 105 SER A CA 1
ATOM 826 C C . SER A 1 105 ? -9.175 13.104 1.619 1.00 37.81 105 SER A C 1
ATOM 828 O O . SER A 1 105 ? -10.401 13.073 1.762 1.00 37.81 105 SER A O 1
ATOM 830 N N . PRO A 1 106 ? -8.363 13.513 2.611 1.00 41.09 106 PRO A N 1
ATOM 831 C CA . PRO A 1 106 ? -8.907 14.296 3.709 1.00 41.09 106 PRO A CA 1
ATOM 832 C C . PRO A 1 106 ? -9.552 15.564 3.117 1.00 41.09 106 PRO A C 1
ATOM 834 O O . PRO A 1 106 ? -9.152 15.985 2.025 1.00 41.09 106 PRO A O 1
ATOM 837 N N . PRO A 1 107 ? -10.538 16.186 3.787 1.00 35.03 107 PRO A N 1
ATOM 838 C CA . PRO A 1 107 ? -11.023 17.501 3.389 1.00 35.03 107 PRO A CA 1
ATOM 839 C C . PRO A 1 107 ? -9.858 18.493 3.522 1.00 35.03 107 PRO A C 1
ATOM 841 O O . PRO A 1 107 ? -9.564 19.001 4.599 1.00 35.03 107 PRO A O 1
ATOM 844 N N . GLY A 1 108 ? -9.115 18.678 2.435 1.00 39.91 108 GLY A N 1
ATOM 845 C CA . GLY A 1 108 ? -7.959 19.552 2.346 1.00 39.91 108 GLY A CA 1
ATOM 846 C C . GLY A 1 108 ? -8.355 20.824 1.622 1.00 39.91 108 GLY A C 1
ATOM 847 O O . GLY A 1 108 ? -8.831 20.756 0.492 1.00 39.91 108 GLY A O 1
ATOM 848 N N . ASN A 1 109 ? -8.152 21.954 2.302 1.00 40.06 109 ASN A N 1
ATOM 849 C CA . ASN A 1 109 ? -8.196 23.305 1.756 1.00 40.06 109 ASN A CA 1
ATOM 850 C C . ASN A 1 109 ? -7.692 23.352 0.309 1.00 40.06 109 ASN A C 1
ATOM 852 O O . ASN A 1 109 ? -6.561 22.948 0.027 1.00 40.06 109 ASN A O 1
ATOM 856 N N . GLU A 1 110 ? -8.512 23.926 -0.569 1.00 36.66 110 GLU A N 1
ATOM 857 C CA . GLU A 1 110 ? -8.069 24.477 -1.842 1.00 36.66 110 GLU A CA 1
ATOM 858 C C . GLU A 1 110 ? -6.927 25.464 -1.575 1.00 36.66 110 GLU A C 1
ATOM 860 O O . GLU A 1 110 ? -7.141 26.598 -1.148 1.00 36.66 110 GLU A O 1
ATOM 865 N N . ILE A 1 111 ? -5.688 25.044 -1.819 1.00 47.38 111 ILE A N 1
ATOM 866 C CA . ILE A 1 111 ? -4.618 25.994 -2.093 1.00 47.38 111 ILE A CA 1
ATOM 867 C C . ILE A 1 111 ? -4.673 26.224 -3.597 1.00 47.38 111 ILE A C 1
ATOM 869 O O . ILE A 1 111 ? -4.100 25.476 -4.388 1.00 47.38 111 ILE A O 1
ATOM 873 N N . CYS A 1 112 ? -5.431 27.253 -3.970 1.00 39.81 112 CYS A N 1
ATOM 874 C CA . CYS A 1 112 ? -5.300 27.920 -5.255 1.00 39.81 112 CYS A CA 1
ATOM 875 C C . CYS A 1 112 ? -3.840 28.360 -5.398 1.00 39.81 112 CYS A C 1
ATOM 877 O O . CYS A 1 112 ? -3.370 29.202 -4.631 1.00 39.81 112 CYS A O 1
ATOM 879 N N . VAL A 1 113 ? -3.122 27.790 -6.360 1.00 43.53 113 VAL A N 1
ATOM 880 C CA . VAL A 1 113 ? -1.892 28.400 -6.859 1.00 43.53 113 VAL A CA 1
ATOM 881 C C . VAL A 1 113 ? -2.218 28.898 -8.257 1.00 43.53 113 VAL A C 1
ATOM 883 O O . VAL A 1 113 ? -2.397 28.100 -9.178 1.00 43.53 113 VAL A O 1
ATOM 886 N N . SER A 1 114 ? -2.406 30.214 -8.337 1.00 51.75 114 SER A N 1
ATOM 887 C CA . SER A 1 114 ? -2.442 30.999 -9.571 1.00 51.75 114 SER A CA 1
ATOM 888 C C . SER A 1 114 ? -1.097 30.976 -10.287 1.00 51.75 114 SER A C 1
ATOM 890 O O . SER A 1 114 ? -0.063 30.875 -9.585 1.00 51.75 114 SER A O 1
#

Mean predicted aligned error: 7.17 Å

Radius of gyration: 15.92 Å; Cα contacts (8 Å, |Δi|>4): 140; chains: 1; bounding box: 39×41×37 Å

Solvent-accessible surface area (backbone atoms only — not comparable to full-atom values): 7045 Å² total; per-residue (Å²): 122,43,58,29,79,90,80,38,48,68,59,46,35,52,53,51,52,54,44,55,72,73,30,71,33,39,75,48,67,33,42,49,82,38,79,88,41,75,94,29,30,41,24,35,66,47,72,33,62,70,70,79,84,60,66,80,61,58,68,92,75,41,61,77,77,41,94,61,19,73,58,50,63,72,70,49,88,76,75,48,66,66,55,53,36,52,24,55,67,71,58,71,66,54,45,68,73,19,65,76,64,66,73,74,76,71,98,67,80,87,77,83,79,131

InterPro domains:
  IPR001045 Spermidine/spermine synthases [PTHR11558] (1-99)
  IPR029063 S-adenosyl-L-methionine-dependent methyltransferase superfamily [G3DSA:3.40.50.150] (1-101)
  IPR029063 S-adenosyl-L-methionine-dependent methyltransferase superfamily [SSF53335] (3-97)
  IPR030374 Polyamine biosynthesis domain [PS51006] (1-49)

Secondary structure (DSSP, 8-state):
-B--TTT-HHHHHHHHHHHHHH--S-EEEEEEE-TTSGGGEEEEEEE--SSS---SSS-SS-GGGSTTHHHHHHH-SS--HHHHHHTT---HHHHHH-GGGG------------